Protein AF-A0A536Z154-F1 (afdb_monomer_lite)

Structure (mmCIF, N/CA/C/O backbone):
data_AF-A0A536Z154-F1
#
_entry.id   AF-A0A536Z154-F1
#
loop_
_atom_site.group_PDB
_atom_site.id
_atom_site.type_symbol
_atom_site.label_atom_id
_atom_site.label_alt_id
_atom_site.label_comp_id
_atom_site.label_asym_id
_atom_site.label_entity_id
_atom_site.label_seq_id
_atom_site.pdbx_PDB_ins_code
_atom_site.Cartn_x
_atom_site.Cartn_y
_atom_site.Cartn_z
_atom_site.occupancy
_atom_site.B_iso_or_equiv
_atom_site.auth_seq_id
_atom_site.auth_comp_id
_atom_site.auth_asym_id
_atom_site.auth_atom_id
_atom_site.pdbx_PDB_model_num
ATOM 1 N N . MET A 1 1 ? -24.537 11.402 17.744 1.00 39.47 1 MET A N 1
ATOM 2 C CA . MET A 1 1 ? -23.378 10.841 17.011 1.00 39.47 1 MET A CA 1
ATOM 3 C C . MET A 1 1 ? -22.175 11.732 17.297 1.00 39.47 1 MET A C 1
ATOM 5 O O . MET A 1 1 ? -22.070 12.786 16.693 1.00 39.47 1 MET A O 1
ATOM 9 N N . ASN A 1 2 ? -21.337 11.386 18.281 1.00 38.56 2 ASN A N 1
ATOM 10 C CA . ASN A 1 2 ? -20.130 12.170 18.578 1.00 38.56 2 ASN A CA 1
ATOM 11 C C . ASN A 1 2 ? -19.021 11.774 17.592 1.00 38.56 2 ASN A C 1
ATOM 13 O O . ASN A 1 2 ? -18.764 10.573 17.460 1.00 38.56 2 ASN A O 1
ATOM 17 N N . PRO A 1 3 ? -18.352 12.722 16.912 1.00 48.84 3 PRO A N 1
ATOM 18 C CA . PRO A 1 3 ? -17.165 12.405 16.138 1.00 48.84 3 PRO A CA 1
ATOM 19 C C . PRO A 1 3 ? -16.073 12.014 17.137 1.00 48.84 3 PRO A C 1
ATOM 21 O O . PRO A 1 3 ? -15.564 12.837 17.895 1.00 48.84 3 PRO A O 1
ATOM 24 N N . LEU A 1 4 ? -15.793 10.714 17.209 1.00 55.69 4 LEU A N 1
ATOM 25 C CA . LEU A 1 4 ? -14.744 10.144 18.045 1.00 55.69 4 LEU A CA 1
ATOM 26 C C . LEU A 1 4 ? -13.416 10.807 17.664 1.00 55.69 4 LEU A C 1
ATOM 28 O O . LEU A 1 4 ? -12.897 10.561 16.576 1.00 55.69 4 LEU A O 1
ATOM 32 N N . LYS A 1 5 ? -12.869 11.650 18.546 1.00 56.56 5 LYS A N 1
ATOM 33 C CA . LYS A 1 5 ? -11.480 12.105 18.433 1.00 56.56 5 LYS A CA 1
ATOM 34 C C . LYS A 1 5 ? -10.600 10.849 18.444 1.00 56.56 5 LYS A C 1
ATOM 36 O O . LYS A 1 5 ? -10.677 10.101 19.423 1.00 56.56 5 LYS A O 1
ATOM 41 N N . PRO A 1 6 ? -9.801 10.575 17.398 1.00 59.41 6 PRO A N 1
ATOM 42 C CA . PRO A 1 6 ? -8.875 9.455 17.425 1.00 59.41 6 PRO A CA 1
ATOM 43 C C . PRO A 1 6 ? -7.948 9.644 18.627 1.00 59.41 6 PRO A C 1
ATOM 45 O O . PRO A 1 6 ? -7.285 10.674 18.746 1.00 59.41 6 PRO A O 1
ATOM 48 N N . GLY A 1 7 ? -7.927 8.687 19.556 1.00 73.00 7 GLY A N 1
ATOM 49 C CA . GLY A 1 7 ? -6.914 8.695 20.610 1.00 73.00 7 GLY A CA 1
ATOM 50 C C . GLY A 1 7 ? -5.522 8.606 19.980 1.00 73.00 7 GLY A C 1
ATOM 51 O O . GLY A 1 7 ? -5.374 8.008 18.914 1.00 73.00 7 GLY A O 1
ATOM 52 N N . TYR A 1 8 ? -4.491 9.147 20.634 1.00 78.38 8 TYR A N 1
ATOM 53 C CA . TYR A 1 8 ? -3.117 9.144 20.099 1.00 78.38 8 TYR A CA 1
ATOM 54 C C . TYR A 1 8 ? -2.648 7.744 19.642 1.00 78.38 8 TYR A C 1
ATOM 56 O O . TYR A 1 8 ? -1.930 7.618 18.657 1.00 78.38 8 TYR A O 1
ATOM 64 N N . ARG A 1 9 ? -3.122 6.681 20.310 1.00 78.12 9 ARG A N 1
ATOM 65 C CA . ARG A 1 9 ? -2.856 5.274 19.959 1.00 78.12 9 ARG A CA 1
ATOM 66 C C . ARG A 1 9 ? -3.434 4.872 18.602 1.00 78.12 9 ARG A C 1
ATOM 68 O O . ARG A 1 9 ? -2.776 4.176 17.844 1.00 78.12 9 ARG A O 1
ATOM 75 N N . ALA A 1 10 ? -4.654 5.314 18.302 1.00 78.81 10 ALA A N 1
ATOM 76 C CA . ALA A 1 10 ? -5.325 5.033 17.036 1.00 78.81 10 ALA A CA 1
ATOM 77 C C . ALA A 1 10 ? -4.634 5.757 15.874 1.00 78.81 10 ALA A C 1
ATOM 79 O O . ALA A 1 10 ? -4.449 5.170 14.814 1.00 78.81 10 ALA A O 1
ATOM 80 N N . ALA A 1 11 ? -4.206 7.003 16.096 1.00 81.19 11 ALA A N 1
ATOM 81 C CA . ALA A 1 11 ? -3.425 7.752 15.116 1.00 81.19 11 ALA A CA 1
ATOM 82 C C . ALA A 1 11 ? -2.050 7.109 14.865 1.00 81.19 11 ALA A C 1
ATOM 84 O O . ALA A 1 11 ? -1.636 7.001 13.716 1.00 81.19 11 ALA A O 1
ATOM 85 N N . LEU A 1 12 ? -1.373 6.638 15.921 1.00 85.00 12 LEU A N 1
ATOM 86 C CA . LEU A 1 12 ? -0.086 5.951 15.797 1.00 85.00 12 LEU A CA 1
ATOM 87 C C . LEU A 1 12 ? -0.215 4.628 15.033 1.00 85.00 12 LEU A C 1
ATOM 89 O O . LEU A 1 12 ? 0.588 4.368 14.147 1.00 85.00 12 LEU A O 1
ATOM 93 N N . ALA A 1 13 ? -1.237 3.825 15.339 1.00 84.38 13 ALA A N 1
ATOM 94 C CA . ALA A 1 13 ? -1.518 2.588 14.612 1.00 84.38 13 ALA A CA 1
ATOM 95 C C . ALA A 1 13 ? -1.833 2.860 13.134 1.00 84.38 13 ALA A C 1
ATOM 97 O O . ALA A 1 13 ? -1.285 2.208 12.258 1.00 84.38 13 ALA A O 1
ATOM 98 N N . PHE A 1 14 ? -2.642 3.883 12.845 1.00 85.44 14 PHE A N 1
ATOM 99 C CA . PHE A 1 14 ? -2.923 4.279 11.467 1.00 85.44 14 PHE A CA 1
ATOM 100 C C . PHE A 1 14 ? -1.664 4.715 10.717 1.00 85.44 14 PHE A C 1
ATOM 102 O O . PHE A 1 14 ? -1.430 4.273 9.596 1.00 85.44 14 PHE A O 1
ATOM 109 N N . ALA A 1 15 ? -0.833 5.560 11.331 1.00 87.69 15 ALA A N 1
ATOM 110 C CA . ALA A 1 15 ? 0.427 5.980 10.733 1.00 87.69 15 ALA A CA 1
ATOM 111 C C . ALA A 1 15 ? 1.359 4.784 10.493 1.00 87.69 15 ALA A C 1
ATOM 113 O O . ALA A 1 15 ? 1.963 4.693 9.427 1.00 87.69 15 ALA A O 1
ATOM 114 N N . HIS A 1 16 ? 1.433 3.855 11.450 1.00 88.81 16 HIS A N 1
ATOM 115 C CA . HIS A 1 16 ? 2.182 2.613 11.308 1.00 88.81 16 HIS A CA 1
ATOM 116 C C . HIS A 1 16 ? 1.699 1.798 10.104 1.00 88.81 16 HIS A C 1
ATOM 118 O O . HIS A 1 16 ? 2.520 1.447 9.268 1.00 88.81 16 HIS A O 1
ATOM 124 N N . ASP A 1 17 ? 0.398 1.559 9.955 1.00 88.75 17 ASP A N 1
ATOM 125 C CA . ASP A 1 17 ? -0.135 0.711 8.879 1.00 88.75 17 ASP A CA 1
ATOM 126 C C . ASP A 1 17 ? -0.003 1.375 7.495 1.00 88.75 17 ASP A C 1
ATOM 128 O O . ASP A 1 17 ? 0.258 0.714 6.488 1.00 88.75 17 ASP A O 1
ATOM 132 N N . VAL A 1 18 ? -0.101 2.707 7.429 1.00 89.75 18 VAL A N 1
ATOM 133 C CA . VAL A 1 18 ? 0.178 3.476 6.203 1.00 89.75 18 VAL A CA 1
ATOM 134 C C . VAL A 1 18 ? 1.661 3.392 5.819 1.00 89.75 18 VAL A C 1
ATOM 136 O O . VAL A 1 18 ? 1.982 3.196 4.643 1.00 89.75 18 VAL A O 1
ATOM 139 N N . LEU A 1 19 ? 2.570 3.496 6.792 1.00 92.50 19 LEU A N 1
ATOM 140 C CA . LEU A 1 19 ? 4.004 3.301 6.567 1.00 92.50 19 LEU A CA 1
ATOM 141 C C . LEU A 1 19 ? 4.316 1.850 6.186 1.00 92.50 19 LEU A C 1
ATOM 143 O O . LEU A 1 19 ? 5.082 1.622 5.252 1.00 92.50 19 LEU A O 1
ATOM 147 N N . ALA A 1 20 ? 3.679 0.880 6.843 1.00 91.25 20 ALA A N 1
ATOM 148 C CA . ALA A 1 20 ? 3.801 -0.537 6.533 1.00 91.25 20 ALA A CA 1
ATOM 149 C C . ALA A 1 20 ? 3.388 -0.808 5.084 1.00 91.25 20 ALA A C 1
ATOM 151 O O . ALA A 1 20 ? 4.115 -1.495 4.377 1.00 91.25 20 ALA A O 1
ATOM 152 N N . SER A 1 21 ? 2.318 -0.179 4.585 1.00 91.69 21 SER A N 1
ATOM 153 C CA . SER A 1 21 ? 1.952 -0.224 3.162 1.00 91.69 21 SER A CA 1
ATOM 154 C C . SER A 1 21 ? 3.092 0.215 2.245 1.00 91.69 21 SER A C 1
ATOM 156 O O . SER A 1 21 ? 3.412 -0.496 1.292 1.00 91.69 21 SER A O 1
ATOM 158 N N . ALA A 1 22 ? 3.731 1.355 2.519 1.00 91.75 22 ALA A N 1
ATOM 159 C CA . ALA A 1 22 ? 4.863 1.810 1.711 1.00 91.75 22 ALA A CA 1
ATOM 160 C C . ALA A 1 22 ? 6.024 0.800 1.747 1.00 91.75 22 ALA A C 1
ATOM 162 O O . ALA A 1 22 ? 6.561 0.431 0.701 1.00 91.75 22 ALA A O 1
ATOM 163 N N . VAL A 1 23 ? 6.363 0.308 2.941 1.00 92.94 23 VAL A N 1
ATOM 164 C CA . VAL A 1 23 ? 7.427 -0.683 3.146 1.00 92.94 23 VAL A CA 1
ATOM 165 C C . VAL A 1 23 ? 7.119 -1.986 2.409 1.00 92.94 23 VAL A C 1
ATOM 167 O O . VAL A 1 23 ? 7.991 -2.502 1.720 1.00 92.94 23 VAL A O 1
ATOM 170 N N . CYS A 1 24 ? 5.888 -2.490 2.467 1.00 92.19 24 CYS A N 1
ATOM 171 C CA . CYS A 1 24 ? 5.482 -3.728 1.800 1.00 92.19 24 CYS A CA 1
ATOM 172 C C . CYS A 1 24 ? 5.623 -3.642 0.282 1.00 92.19 24 CYS A C 1
ATOM 174 O O . CYS A 1 24 ? 6.050 -4.606 -0.346 1.00 92.19 24 CYS A O 1
ATOM 176 N N . TRP A 1 25 ? 5.327 -2.487 -0.317 1.00 90.25 25 TRP A N 1
ATOM 177 C CA . TRP A 1 25 ? 5.541 -2.272 -1.748 1.00 90.25 25 TRP A CA 1
ATOM 178 C C . TRP A 1 25 ? 7.020 -2.262 -2.130 1.00 90.25 25 TRP A C 1
ATOM 180 O O . TRP A 1 25 ? 7.397 -2.889 -3.121 1.00 90.25 25 TRP A O 1
ATOM 190 N N . VAL A 1 26 ? 7.867 -1.621 -1.323 1.00 90.62 26 VAL A N 1
ATOM 191 C CA . VAL A 1 26 ? 9.324 -1.649 -1.516 1.00 90.62 26 VAL A CA 1
ATOM 192 C C . VAL A 1 26 ? 9.864 -3.072 -1.355 1.00 90.62 26 VAL A C 1
ATOM 194 O O . VAL A 1 26 ? 10.593 -3.548 -2.221 1.00 90.62 26 VAL A O 1
ATOM 197 N N . LEU A 1 27 ? 9.462 -3.784 -0.299 1.00 91.19 27 LEU A N 1
ATOM 198 C CA . LEU A 1 27 ? 9.854 -5.172 -0.052 1.00 91.19 27 LEU A CA 1
ATOM 199 C C . LEU A 1 27 ? 9.353 -6.117 -1.149 1.00 91.19 27 LEU A C 1
ATOM 201 O O . LEU A 1 27 ? 10.078 -7.024 -1.543 1.00 91.19 27 LEU A O 1
ATOM 205 N N . ALA A 1 28 ? 8.152 -5.899 -1.686 1.00 90.56 28 ALA A N 1
ATOM 206 C CA . ALA A 1 28 ? 7.619 -6.683 -2.795 1.00 90.56 28 ALA A CA 1
ATOM 207 C C . ALA A 1 28 ? 8.462 -6.513 -4.066 1.00 90.56 28 ALA A C 1
ATOM 209 O O . ALA A 1 28 ? 8.729 -7.498 -4.752 1.00 90.56 28 ALA A O 1
ATOM 210 N N . PHE A 1 29 ? 8.918 -5.290 -4.364 1.00 89.62 29 PHE A N 1
ATOM 211 C CA . PHE A 1 29 ? 9.886 -5.044 -5.437 1.00 89.62 29 PHE A CA 1
ATOM 212 C C . PHE A 1 29 ? 11.230 -5.706 -5.130 1.00 89.62 29 PHE A C 1
ATOM 214 O O . PHE A 1 29 ? 11.776 -6.396 -5.983 1.00 89.62 29 PHE A O 1
ATOM 221 N N . TRP A 1 30 ? 11.735 -5.566 -3.908 1.00 90.50 30 TRP A N 1
ATOM 222 C CA . TRP A 1 30 ? 13.013 -6.152 -3.521 1.00 90.50 30 TRP A CA 1
ATOM 223 C C . TRP A 1 30 ? 13.003 -7.681 -3.658 1.00 90.50 30 TRP A C 1
ATOM 225 O O . TRP A 1 30 ? 13.875 -8.260 -4.299 1.00 90.50 30 TRP A O 1
ATOM 235 N N . LEU A 1 31 ? 11.951 -8.341 -3.169 1.00 89.50 31 LEU A N 1
ATOM 236 C CA . LEU A 1 31 ? 11.752 -9.783 -3.310 1.00 89.50 31 LEU A CA 1
ATOM 237 C C . LEU A 1 31 ? 11.553 -10.193 -4.776 1.00 89.50 31 LEU A C 1
ATOM 239 O O . LEU A 1 31 ? 12.042 -11.237 -5.205 1.00 89.50 31 LEU A O 1
ATOM 243 N N . ARG A 1 32 ? 10.878 -9.357 -5.574 1.00 88.19 32 ARG A N 1
ATOM 244 C CA . ARG A 1 32 ? 10.690 -9.585 -7.012 1.00 88.19 32 ARG A CA 1
ATOM 245 C C . ARG A 1 32 ? 12.009 -9.610 -7.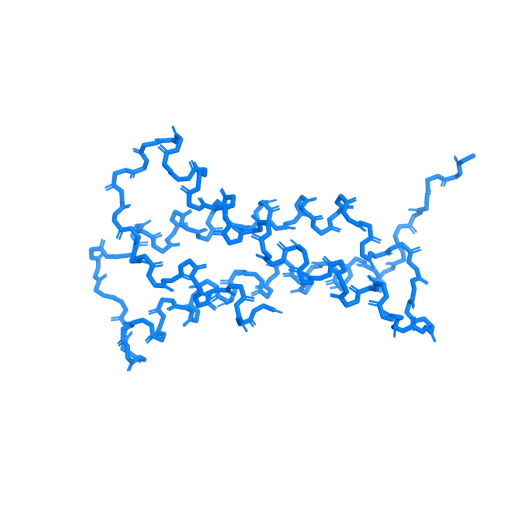791 1.00 88.19 32 ARG A C 1
ATOM 247 O O . ARG A 1 32 ? 12.099 -10.328 -8.792 1.00 88.19 32 ARG A O 1
ATOM 254 N N . PHE A 1 33 ? 13.000 -8.849 -7.342 1.00 88.88 33 PHE A N 1
ATOM 255 C CA . PHE A 1 33 ? 14.349 -8.820 -7.902 1.00 88.88 33 PHE A CA 1
ATOM 256 C C . PHE A 1 33 ? 15.326 -9.703 -7.112 1.00 88.88 33 PHE A C 1
ATOM 258 O O . PHE A 1 33 ? 16.517 -9.443 -7.109 1.00 88.88 33 PHE A O 1
ATOM 265 N N . ASN A 1 34 ? 14.846 -10.764 -6.447 1.00 88.50 34 ASN A N 1
ATOM 266 C CA . ASN A 1 34 ? 15.687 -11.712 -5.697 1.00 88.50 34 ASN A CA 1
ATOM 267 C C . ASN A 1 34 ? 16.565 -11.055 -4.616 1.00 88.50 34 ASN A C 1
ATOM 269 O O . ASN A 1 34 ? 17.675 -11.509 -4.356 1.00 88.50 34 ASN A O 1
ATOM 273 N N . LEU A 1 35 ? 16.056 -10.005 -3.966 1.00 88.75 35 LEU A N 1
ATOM 274 C CA . LEU A 1 35 ? 16.775 -9.190 -2.981 1.00 88.75 35 LEU A CA 1
ATOM 275 C C . LEU A 1 35 ? 17.947 -8.382 -3.567 1.00 88.75 35 LEU A C 1
ATOM 277 O O . LEU A 1 35 ? 18.790 -7.869 -2.829 1.00 88.75 35 LEU A O 1
ATOM 281 N N . GLU A 1 36 ? 17.962 -8.185 -4.880 1.00 88.50 36 GLU A N 1
ATOM 282 C CA . GLU A 1 36 ? 18.844 -7.237 -5.552 1.00 88.50 36 GLU A CA 1
ATOM 283 C C . GLU A 1 36 ? 18.160 -5.872 -5.681 1.00 88.50 36 GLU A C 1
ATOM 285 O O . GLU A 1 36 ? 16.929 -5.756 -5.639 1.00 88.50 36 GLU A O 1
ATOM 290 N N . LEU A 1 37 ? 18.958 -4.809 -5.818 1.00 84.81 37 LEU A N 1
ATOM 291 C CA . LEU A 1 37 ? 18.395 -3.488 -6.075 1.00 84.81 37 LEU A CA 1
ATOM 292 C C . LEU A 1 37 ? 17.644 -3.499 -7.419 1.00 84.81 37 LEU A C 1
ATOM 294 O O . LEU A 1 37 ? 18.194 -3.989 -8.408 1.00 84.81 37 LEU A O 1
ATOM 298 N N . PRO A 1 38 ? 16.411 -2.954 -7.476 1.00 84.06 38 PRO A N 1
ATOM 299 C CA . PRO A 1 38 ? 15.678 -2.836 -8.727 1.00 84.06 38 PRO A CA 1
ATOM 300 C C . PRO A 1 38 ? 16.509 -2.066 -9.763 1.00 84.06 38 PRO A C 1
ATOM 302 O O . PRO A 1 38 ? 17.045 -1.010 -9.421 1.00 84.06 38 PRO A O 1
ATOM 305 N N . PRO A 1 39 ? 16.586 -2.541 -11.017 1.00 86.94 39 PRO A N 1
ATOM 306 C CA . PRO A 1 39 ? 17.197 -1.778 -12.099 1.00 86.94 39 PRO A CA 1
ATOM 307 C C . PRO A 1 39 ? 16.538 -0.398 -12.264 1.00 86.94 39 PRO A C 1
ATOM 309 O O . PRO A 1 39 ? 15.340 -0.250 -12.007 1.00 86.94 39 PRO A O 1
ATOM 312 N N . ASP A 1 40 ? 17.293 0.594 -12.748 1.00 87.25 40 ASP A N 1
ATOM 313 C CA . ASP A 1 40 ? 16.836 1.993 -12.853 1.00 87.25 40 ASP A CA 1
ATOM 314 C C . ASP A 1 40 ? 15.539 2.156 -13.667 1.00 87.25 40 ASP A C 1
ATOM 316 O O . ASP A 1 40 ? 14.710 3.016 -13.365 1.00 87.25 40 ASP A O 1
ATOM 320 N N . GLU A 1 41 ? 15.307 1.279 -14.648 1.00 85.94 41 GLU A N 1
ATOM 321 C CA . GLU A 1 41 ? 14.076 1.233 -15.453 1.00 85.94 41 GLU A CA 1
ATOM 322 C C . GLU A 1 41 ? 12.806 0.937 -14.627 1.00 85.94 41 GLU A C 1
ATOM 324 O O . GLU A 1 41 ? 11.703 1.3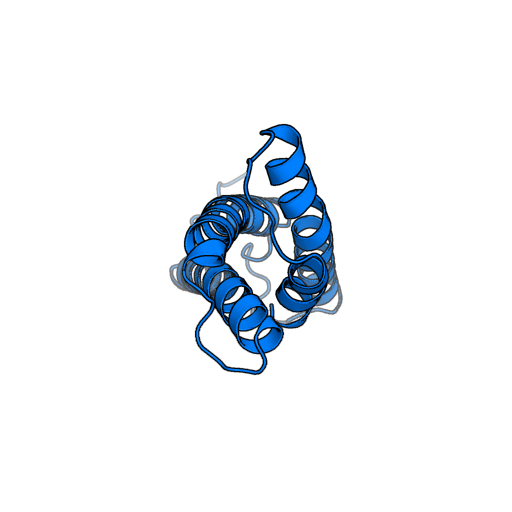24 -15.016 1.00 85.94 41 GLU A O 1
ATOM 329 N N . PHE A 1 42 ? 12.945 0.295 -13.461 1.00 86.38 42 PHE A N 1
ATOM 330 C CA . PHE A 1 42 ? 11.841 -0.051 -12.564 1.00 86.38 42 PHE A CA 1
ATOM 331 C C . PHE A 1 42 ? 11.655 0.938 -11.408 1.00 86.38 42 PHE A C 1
ATOM 333 O O . PHE A 1 42 ? 10.646 0.850 -10.704 1.00 86.38 42 PHE A O 1
ATOM 340 N N . LEU A 1 43 ? 12.557 1.907 -11.215 1.00 88.19 43 LEU A N 1
ATOM 341 C CA . LEU A 1 43 ? 12.403 2.940 -10.182 1.00 88.19 43 LEU A CA 1
ATOM 342 C C . LEU A 1 43 ? 11.151 3.812 -10.390 1.00 88.19 43 LEU A C 1
ATOM 344 O O . LEU A 1 43 ? 10.422 4.020 -9.414 1.00 88.19 43 LEU A O 1
ATOM 348 N N . PRO A 1 44 ? 10.808 4.261 -11.618 1.00 90.06 44 PRO A N 1
ATOM 349 C CA . PRO A 1 44 ? 9.552 4.972 -11.856 1.00 90.06 44 PRO A CA 1
ATOM 350 C C . PRO A 1 44 ? 8.324 4.106 -11.554 1.00 90.06 44 PRO A C 1
ATOM 352 O O . PRO A 1 44 ? 7.325 4.602 -11.036 1.00 90.06 44 PRO A O 1
ATOM 355 N N . ALA A 1 45 ? 8.407 2.800 -11.832 1.00 88.62 45 ALA A N 1
ATOM 356 C CA . ALA A 1 45 ? 7.339 1.845 -11.555 1.00 88.62 45 ALA A CA 1
ATOM 357 C C . ALA A 1 45 ? 7.137 1.636 -10.045 1.00 88.62 45 ALA A C 1
ATOM 359 O O . ALA A 1 45 ? 5.998 1.624 -9.576 1.00 88.62 45 ALA A O 1
ATOM 360 N N . LEU A 1 46 ? 8.225 1.533 -9.274 1.00 89.94 46 LEU A N 1
ATOM 361 C CA . LEU A 1 46 ? 8.182 1.482 -7.812 1.00 89.94 46 LEU A CA 1
ATOM 362 C C . LEU A 1 46 ? 7.585 2.768 -7.231 1.00 89.94 46 LEU A C 1
ATOM 364 O O . LEU A 1 46 ? 6.676 2.699 -6.404 1.00 89.94 46 LEU A O 1
ATOM 368 N N . ALA A 1 47 ? 8.060 3.930 -7.686 1.00 90.88 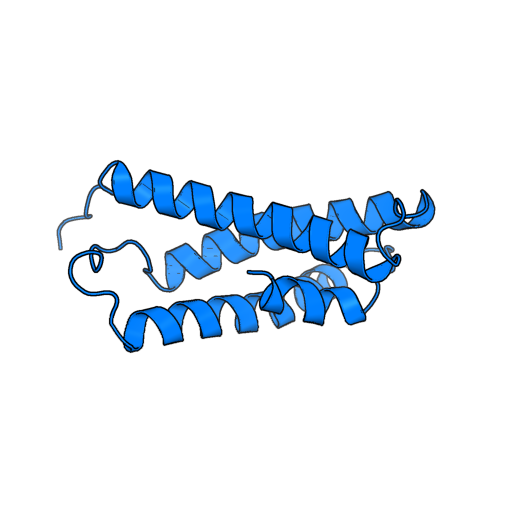47 ALA A N 1
ATOM 369 C CA . ALA A 1 47 ? 7.552 5.222 -7.239 1.00 90.88 47 ALA A CA 1
ATOM 370 C C . ALA A 1 47 ? 6.049 5.350 -7.518 1.00 90.88 47 ALA A C 1
ATOM 372 O O . ALA A 1 47 ? 5.282 5.621 -6.599 1.00 90.88 47 ALA A O 1
ATOM 373 N N . ALA A 1 48 ? 5.607 5.056 -8.744 1.00 89.81 48 ALA A N 1
ATOM 374 C CA . ALA A 1 48 ? 4.194 5.083 -9.110 1.00 89.81 48 ALA A CA 1
ATOM 375 C C . ALA A 1 48 ? 3.354 4.121 -8.256 1.00 89.81 48 ALA A C 1
ATOM 377 O O . ALA A 1 48 ? 2.283 4.499 -7.780 1.00 89.81 48 ALA A O 1
ATOM 378 N N . ALA A 1 49 ? 3.845 2.901 -8.018 1.00 88.81 49 ALA A N 1
ATOM 379 C CA . ALA A 1 49 ? 3.154 1.916 -7.197 1.00 88.81 49 ALA A CA 1
ATOM 380 C C . ALA A 1 49 ? 3.001 2.379 -5.741 1.00 88.81 49 ALA A C 1
ATOM 382 O O . ALA A 1 49 ? 1.899 2.321 -5.202 1.00 88.81 49 ALA A O 1
ATOM 383 N N . VAL A 1 50 ? 4.062 2.904 -5.119 1.00 91.00 50 VAL A N 1
ATOM 384 C CA . VAL A 1 50 ? 4.017 3.438 -3.747 1.00 91.00 50 VAL A CA 1
ATOM 385 C C . VAL A 1 50 ? 3.111 4.671 -3.671 1.00 91.00 50 VAL A C 1
ATOM 387 O O . VAL A 1 50 ? 2.249 4.742 -2.795 1.00 91.00 50 VAL A O 1
ATOM 390 N N . THR A 1 51 ? 3.248 5.618 -4.604 1.00 92.12 51 THR A N 1
ATOM 391 C CA . THR A 1 51 ? 2.430 6.840 -4.650 1.00 92.12 51 THR A CA 1
ATOM 392 C C . THR A 1 51 ? 0.948 6.535 -4.855 1.00 92.12 51 THR A C 1
ATOM 394 O O . THR A 1 51 ? 0.110 7.234 -4.294 1.00 92.12 51 THR A O 1
ATOM 397 N N . ALA A 1 52 ? 0.606 5.485 -5.605 1.00 89.62 52 ALA A N 1
ATOM 398 C CA . ALA A 1 52 ? -0.768 5.016 -5.755 1.00 89.62 52 ALA A CA 1
ATOM 399 C C . ALA A 1 52 ? -1.263 4.258 -4.511 1.00 89.62 52 ALA A C 1
ATOM 401 O O . ALA A 1 52 ? -2.374 4.490 -4.033 1.00 89.62 52 ALA A O 1
ATOM 402 N N . ALA A 1 53 ? -0.446 3.353 -3.973 1.00 89.00 53 ALA A N 1
ATOM 403 C CA . ALA A 1 53 ? -0.850 2.437 -2.917 1.00 89.00 53 ALA A CA 1
ATOM 404 C C . ALA A 1 53 ? -1.028 3.098 -1.557 1.00 89.00 53 ALA A C 1
ATOM 406 O O . ALA A 1 53 ? -1.996 2.803 -0.865 1.00 89.00 53 ALA A O 1
ATOM 407 N N . VAL A 1 54 ? -0.121 3.993 -1.165 1.00 92.25 54 VAL A N 1
ATOM 408 C CA . VAL A 1 54 ? -0.152 4.646 0.150 1.00 92.25 54 VAL A CA 1
ATOM 409 C C . VAL A 1 54 ? -1.465 5.402 0.403 1.00 92.25 54 VAL A C 1
ATOM 411 O O . VAL A 1 54 ? -2.122 5.100 1.404 1.00 92.25 54 VAL A O 1
ATOM 414 N N . PRO A 1 55 ? -1.916 6.336 -0.462 1.00 92.44 55 PRO A N 1
ATOM 415 C CA . PRO A 1 55 ? -3.183 7.030 -0.241 1.00 92.44 55 PRO A CA 1
ATOM 416 C C . PRO A 1 55 ? -4.382 6.084 -0.356 1.00 92.44 55 PRO A C 1
ATOM 418 O O . PRO A 1 55 ? -5.350 6.230 0.388 1.00 92.44 55 PRO A O 1
ATOM 421 N N . LEU A 1 56 ? -4.320 5.088 -1.241 1.00 91.12 56 LEU A N 1
ATOM 422 C CA . LEU A 1 56 ? -5.400 4.126 -1.423 1.00 91.12 56 LEU A CA 1
ATOM 423 C C . LEU A 1 56 ? -5.585 3.239 -0.184 1.00 91.12 56 LEU A C 1
ATOM 425 O O . LEU A 1 56 ? -6.699 3.130 0.322 1.00 91.12 56 LEU A O 1
ATOM 429 N N . HIS A 1 57 ? -4.509 2.669 0.361 1.00 88.88 57 HIS A N 1
ATOM 430 C CA . HIS A 1 57 ? -4.549 1.905 1.607 1.00 88.88 57 HIS A CA 1
ATOM 431 C C . HIS A 1 57 ? -4.964 2.776 2.791 1.00 88.88 57 HIS A C 1
ATOM 433 O O . HIS A 1 57 ? -5.801 2.348 3.583 1.00 88.88 57 HIS A O 1
ATOM 439 N N . ALA A 1 58 ? -4.478 4.018 2.880 1.00 89.38 58 ALA A N 1
ATOM 440 C CA . ALA A 1 58 ? -4.921 4.962 3.903 1.00 89.38 58 ALA A CA 1
ATOM 441 C C . ALA A 1 58 ? -6.449 5.168 3.866 1.00 89.38 58 ALA A C 1
ATOM 443 O O . ALA A 1 58 ? -7.114 5.076 4.901 1.00 89.38 58 ALA A O 1
ATOM 444 N N . LEU A 1 59 ? -7.022 5.375 2.674 1.00 90.12 59 LEU A N 1
ATOM 445 C CA . LEU A 1 59 ? -8.469 5.495 2.477 1.00 90.12 59 LEU A CA 1
ATOM 446 C C . LEU A 1 59 ? -9.207 4.199 2.832 1.00 90.12 59 LEU A C 1
ATOM 448 O O . LEU A 1 59 ? -10.227 4.246 3.523 1.00 90.12 59 LEU A O 1
ATOM 452 N N . ILE A 1 60 ? -8.691 3.044 2.409 1.00 87.69 60 ILE A N 1
ATOM 453 C CA . ILE A 1 60 ? -9.288 1.735 2.692 1.00 87.69 60 ILE A CA 1
ATOM 454 C C . ILE A 1 60 ? -9.304 1.471 4.203 1.00 87.69 60 ILE A C 1
ATOM 456 O O . ILE A 1 60 ? -10.374 1.202 4.754 1.00 87.69 60 ILE A O 1
ATOM 460 N N . PHE A 1 61 ? -8.175 1.620 4.902 1.00 86.25 61 PHE A N 1
ATOM 461 C CA . PHE A 1 61 ? -8.101 1.396 6.349 1.00 86.25 61 PHE A CA 1
ATOM 462 C C . PHE A 1 61 ? -9.017 2.345 7.125 1.00 86.25 61 PHE A C 1
ATOM 464 O O . PHE A 1 61 ? -9.661 1.941 8.099 1.00 86.25 61 PHE A O 1
ATOM 471 N N . TRP A 1 62 ? -9.114 3.599 6.676 1.00 84.19 62 TRP A N 1
ATOM 472 C CA . TRP A 1 62 ? -10.035 4.572 7.250 1.00 84.19 62 TRP A CA 1
ATOM 473 C C . TRP A 1 62 ? -11.501 4.170 7.031 1.00 84.19 62 TRP A C 1
ATOM 475 O O . TRP A 1 62 ? -12.296 4.190 7.974 1.00 84.19 62 TRP A O 1
ATOM 485 N N . SER A 1 63 ? -11.857 3.760 5.809 1.00 82.81 63 SER A N 1
ATOM 486 C CA . SER A 1 63 ? -13.223 3.372 5.428 1.00 82.81 63 SER A CA 1
ATOM 487 C C . SER A 1 63 ? -13.715 2.119 6.158 1.00 82.81 63 SER A C 1
ATOM 489 O O . SER A 1 63 ? -14.860 2.072 6.606 1.00 82.81 63 SER A O 1
ATOM 491 N N . LEU A 1 64 ? -12.830 1.141 6.369 1.00 81.69 64 LEU A N 1
ATOM 492 C CA . LEU A 1 64 ? -13.120 -0.092 7.102 1.00 81.69 64 LEU A CA 1
ATOM 493 C C . LEU A 1 64 ? -13.137 0.113 8.624 1.00 81.69 64 LEU A C 1
ATOM 495 O O . LEU A 1 64 ? -13.514 -0.792 9.370 1.00 81.69 64 LEU A O 1
ATOM 499 N N . GLY A 1 65 ? -12.767 1.309 9.095 1.00 77.75 65 GLY A N 1
ATOM 500 C CA . GLY A 1 65 ? -12.896 1.706 10.491 1.00 77.75 65 GLY A CA 1
ATOM 501 C C . GLY A 1 65 ? -12.010 0.913 11.450 1.00 77.75 65 GLY A C 1
ATOM 502 O O . GLY A 1 65 ? -12.392 0.777 12.615 1.00 77.75 65 GLY A O 1
ATOM 503 N N . LEU A 1 66 ? -10.844 0.427 10.993 1.00 74.50 66 LEU A N 1
ATOM 504 C CA . LEU A 1 66 ? -9.922 -0.413 11.782 1.00 74.50 66 LEU A CA 1
ATOM 505 C C . LEU A 1 66 ? -9.551 0.219 13.137 1.00 74.50 66 LEU A C 1
ATOM 507 O O . LEU A 1 66 ? -9.335 -0.480 14.123 1.00 74.50 66 LEU A O 1
ATOM 511 N N . TYR A 1 67 ? -9.548 1.550 13.222 1.00 74.69 67 TYR A N 1
ATOM 512 C CA . TYR A 1 67 ? -9.039 2.285 14.383 1.00 74.69 67 TYR A CA 1
ATOM 513 C C . TYR A 1 67 ? -10.123 2.800 15.342 1.00 74.69 67 TYR A C 1
ATOM 515 O O . TYR A 1 67 ? -9.824 3.572 16.253 1.00 74.69 67 TYR A O 1
ATOM 523 N N . ARG A 1 68 ? -11.390 2.381 15.187 1.00 69.62 68 ARG A N 1
ATOM 524 C CA . ARG A 1 68 ? -12.531 2.884 15.986 1.00 69.62 68 ARG A CA 1
ATOM 525 C C . ARG A 1 68 ? -12.636 2.339 17.427 1.00 69.62 68 ARG A C 1
ATOM 527 O O . ARG A 1 68 ? -13.649 2.581 18.074 1.00 69.62 68 ARG A O 1
ATOM 534 N N . GLY A 1 69 ? -11.599 1.685 17.965 1.00 61.44 69 GLY A N 1
ATOM 535 C CA . GLY A 1 69 ? -11.495 1.399 19.409 1.00 61.44 69 GLY A CA 1
ATOM 536 C C . GLY A 1 69 ? -11.515 -0.072 19.853 1.00 61.44 69 GLY A C 1
ATOM 537 O O . GLY A 1 69 ? -11.708 -0.322 21.039 1.00 61.44 69 GLY A O 1
ATOM 538 N N . SER A 1 70 ? -11.271 -1.044 18.966 1.00 56.34 70 SER A N 1
ATOM 539 C CA . SER A 1 70 ? -11.347 -2.485 19.299 1.00 56.34 70 SER A CA 1
ATOM 540 C C . SER A 1 70 ? -10.112 -3.088 19.996 1.00 56.34 70 SER A C 1
ATOM 542 O O . SER A 1 70 ? -10.089 -4.284 20.262 1.00 56.34 70 SER A O 1
ATOM 544 N N . TRP A 1 71 ? -9.098 -2.299 20.374 1.00 58.72 71 TRP A N 1
ATOM 545 C CA . TRP A 1 71 ? -7.815 -2.805 20.915 1.00 58.72 71 TRP A CA 1
ATOM 546 C C . TRP A 1 71 ? -7.907 -3.616 22.222 1.00 58.72 71 TRP A C 1
ATOM 548 O O . TRP A 1 71 ? -6.901 -4.158 22.671 1.00 58.72 71 TRP A O 1
ATOM 558 N N . ARG A 1 72 ? -9.084 -3.715 22.855 1.00 54.72 72 ARG A N 1
ATOM 559 C CA . ARG A 1 72 ? -9.263 -4.544 24.056 1.00 54.72 72 ARG A CA 1
ATOM 560 C C . ARG A 1 72 ? -9.501 -6.026 23.735 1.00 54.72 72 ARG A C 1
ATOM 562 O O . ARG A 1 72 ? -9.220 -6.848 24.596 1.00 54.72 72 ARG A O 1
ATOM 569 N N . TYR A 1 73 ? -9.936 -6.352 22.512 1.00 53.84 73 TYR A N 1
ATOM 570 C CA . TYR A 1 73 ? -10.026 -7.712 21.974 1.00 53.84 73 TYR A CA 1
ATOM 571 C C . TYR A 1 73 ? -9.885 -7.641 20.449 1.00 53.84 73 TYR A C 1
ATOM 573 O O . TYR A 1 73 ? -10.851 -7.298 19.771 1.00 53.84 73 TYR A O 1
ATOM 581 N N . ALA A 1 74 ? -8.698 -7.949 19.911 1.00 55.03 74 ALA A N 1
ATOM 582 C CA . ALA A 1 74 ? -8.521 -8.154 18.473 1.00 55.03 74 ALA A CA 1
ATOM 583 C C . ALA A 1 74 ? -9.424 -9.320 18.053 1.00 55.03 74 ALA A C 1
ATOM 585 O O . ALA A 1 74 ? -9.135 -10.490 18.302 1.00 55.03 74 ALA A O 1
ATOM 586 N N . SER A 1 75 ? -10.598 -8.984 17.542 1.00 63.59 75 SER A N 1
ATOM 587 C CA . SER A 1 75 ? -11.664 -9.942 17.306 1.00 63.59 75 SER A CA 1
ATOM 588 C C . SER A 1 75 ? -11.501 -10.540 15.902 1.00 63.59 75 SER A C 1
ATOM 590 O O . SER A 1 75 ? -10.961 -9.890 15.009 1.00 63.59 75 SER A O 1
ATOM 592 N N . LEU A 1 76 ? -11.979 -11.769 15.660 1.00 66.62 76 LEU A N 1
ATOM 593 C CA . LEU A 1 76 ? -12.024 -12.366 14.307 1.00 66.62 76 LEU A CA 1
ATOM 594 C C . LEU A 1 76 ? -12.576 -11.406 13.215 1.00 66.62 76 LEU A C 1
ATOM 596 O O . LEU A 1 76 ? -12.081 -11.443 12.086 1.00 66.62 76 LEU A O 1
ATOM 600 N N . PRO A 1 77 ? -13.565 -10.531 13.502 1.00 69.44 77 PRO A N 1
ATOM 601 C CA . PRO A 1 77 ? -13.991 -9.467 12.591 1.00 69.44 77 PRO A CA 1
ATOM 602 C C . PRO A 1 77 ? -12.902 -8.469 12.172 1.00 69.44 77 PRO A C 1
ATOM 604 O O . PRO A 1 77 ? -12.925 -8.016 11.030 1.00 69.44 77 PRO A O 1
ATOM 607 N N . ASP A 1 78 ? -11.960 -8.124 13.048 1.00 72.75 78 ASP A N 1
ATOM 608 C CA . ASP A 1 78 ? -10.900 -7.157 12.740 1.00 72.75 78 ASP A CA 1
ATOM 609 C C . ASP A 1 78 ? -9.860 -7.766 11.790 1.00 72.75 78 ASP A C 1
ATOM 611 O O . ASP A 1 78 ? -9.474 -7.125 10.814 1.00 72.75 78 ASP A O 1
ATOM 615 N N . LEU A 1 79 ? -9.518 -9.048 11.977 1.00 73.50 79 LEU A N 1
ATOM 616 C CA . LEU A 1 79 ? -8.663 -9.785 11.039 1.00 73.50 79 LEU A CA 1
ATOM 617 C C . LEU A 1 79 ? -9.302 -9.876 9.645 1.00 73.50 79 LEU A C 1
ATOM 619 O O . LEU A 1 79 ? -8.628 -9.685 8.636 1.00 73.50 79 LEU A O 1
ATOM 623 N N . LYS A 1 80 ? -10.623 -10.099 9.577 1.00 79.75 80 LYS A N 1
ATOM 624 C CA . LYS A 1 80 ? -11.364 -10.064 8.306 1.00 79.75 80 LYS A CA 1
ATOM 625 C C . LYS A 1 80 ? -11.281 -8.692 7.638 1.00 79.75 80 LYS A C 1
ATOM 627 O O . LYS A 1 80 ? -11.113 -8.632 6.427 1.00 79.75 80 LYS A O 1
ATOM 632 N N . ARG A 1 81 ? -11.392 -7.597 8.399 1.00 81.56 81 ARG A N 1
ATOM 633 C CA . ARG A 1 81 ? -11.276 -6.232 7.856 1.00 81.56 81 ARG A CA 1
ATOM 634 C C . ARG A 1 81 ? -9.888 -5.969 7.285 1.00 81.56 81 ARG A C 1
ATOM 636 O O . ARG A 1 81 ? -9.814 -5.423 6.193 1.00 81.56 81 ARG A O 1
ATOM 643 N N . ILE A 1 82 ? -8.825 -6.391 7.970 1.00 80.75 82 ILE A N 1
ATOM 644 C CA . ILE A 1 82 ? -7.452 -6.289 7.451 1.00 80.75 82 ILE A CA 1
ATOM 645 C C . ILE A 1 82 ? -7.319 -7.108 6.165 1.00 80.75 82 ILE A C 1
ATOM 647 O O . ILE A 1 82 ? -6.941 -6.555 5.141 1.00 80.75 82 ILE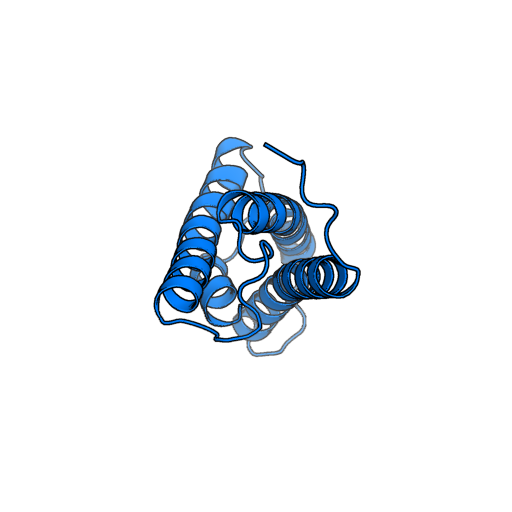 A O 1
ATOM 651 N N . ALA A 1 83 ? -7.746 -8.375 6.162 1.00 83.69 83 ALA A N 1
ATOM 652 C CA . ALA A 1 83 ? -7.681 -9.221 4.969 1.00 83.69 83 ALA A CA 1
ATOM 653 C C . ALA A 1 83 ? -8.436 -8.615 3.770 1.00 83.69 83 ALA A C 1
ATOM 655 O O . ALA A 1 83 ? -7.925 -8.602 2.650 1.00 83.69 83 ALA A O 1
ATOM 656 N N . PHE A 1 84 ? -9.632 -8.058 3.994 1.00 85.94 84 PHE A N 1
ATOM 657 C CA . PHE A 1 84 ? -10.354 -7.322 2.956 1.00 85.94 84 PHE A CA 1
ATOM 658 C C . PHE A 1 84 ? -9.619 -6.053 2.526 1.00 85.94 84 PHE A C 1
ATOM 660 O O . PHE A 1 84 ? -9.609 -5.753 1.337 1.00 85.94 84 PHE A O 1
ATOM 667 N N . ALA A 1 85 ? -8.983 -5.328 3.448 1.00 85.12 85 ALA A N 1
ATOM 668 C CA . ALA A 1 85 ? -8.183 -4.160 3.109 1.00 85.12 85 ALA A CA 1
ATOM 669 C C . ALA A 1 85 ? -7.025 -4.523 2.168 1.00 85.12 85 ALA A C 1
ATOM 671 O O . ALA A 1 85 ? -6.868 -3.874 1.132 1.00 85.12 85 ALA A O 1
ATOM 672 N N . CYS A 1 86 ? -6.281 -5.591 2.484 1.00 86.38 86 CYS A N 1
ATOM 673 C CA . CYS A 1 86 ? -5.190 -6.105 1.655 1.00 86.38 86 CYS A CA 1
ATOM 674 C C . CYS A 1 86 ? -5.701 -6.518 0.270 1.00 86.38 86 CYS A C 1
ATOM 676 O O . CYS A 1 86 ? -5.131 -6.122 -0.742 1.00 86.38 86 CYS A O 1
ATOM 678 N N . LEU A 1 87 ? -6.804 -7.275 0.209 1.00 88.00 87 LEU A N 1
ATOM 679 C CA . LEU A 1 87 ? -7.399 -7.740 -1.051 1.00 88.00 87 LEU A CA 1
ATOM 680 C C . LEU A 1 87 ? -7.902 -6.585 -1.923 1.00 88.00 87 LEU A C 1
ATOM 682 O O . LEU A 1 87 ? -7.666 -6.576 -3.131 1.00 88.00 87 LEU A O 1
ATOM 686 N N . ILE A 1 88 ? -8.578 -5.599 -1.327 1.00 89.75 88 ILE A N 1
ATOM 687 C CA . ILE A 1 88 ? -9.041 -4.413 -2.054 1.00 89.75 88 ILE A CA 1
ATOM 688 C C . ILE A 1 88 ? -7.831 -3.634 -2.566 1.00 89.75 88 ILE A C 1
ATOM 690 O O . ILE A 1 88 ? -7.818 -3.264 -3.734 1.00 89.75 88 ILE A O 1
ATOM 694 N N . GLY A 1 89 ? -6.797 -3.436 -1.745 1.00 85.88 89 GLY A N 1
ATOM 695 C CA . GLY A 1 89 ? -5.556 -2.784 -2.160 1.00 85.88 89 GLY A CA 1
ATOM 696 C C . GLY A 1 89 ? -4.861 -3.500 -3.321 1.00 85.88 89 GLY A C 1
ATOM 697 O O . GLY A 1 89 ? -4.507 -2.864 -4.314 1.00 85.88 89 GLY A O 1
ATOM 698 N N . ALA A 1 90 ? -4.757 -4.828 -3.251 1.00 85.88 90 ALA A N 1
ATOM 699 C CA . ALA A 1 90 ? -4.151 -5.674 -4.280 1.00 85.88 90 ALA A CA 1
ATOM 700 C C . ALA A 1 90 ? -4.794 -5.506 -5.663 1.00 85.88 90 ALA A C 1
ATOM 702 O O . ALA A 1 90 ? -4.107 -5.583 -6.677 1.00 85.88 90 ALA A O 1
ATOM 703 N N . LEU A 1 91 ? -6.109 -5.277 -5.704 1.00 89.31 91 LEU A N 1
ATOM 704 C CA . LEU A 1 91 ? -6.866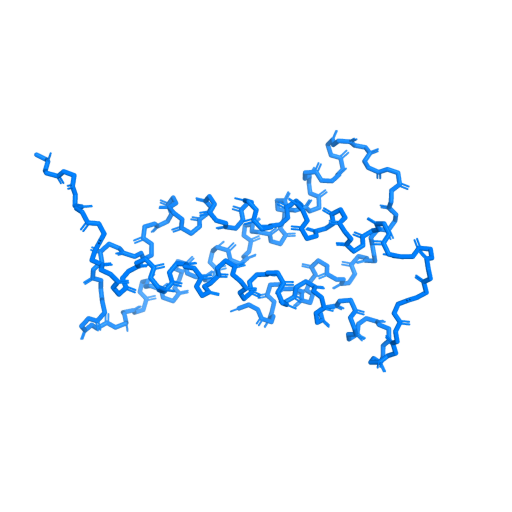 -5.082 -6.941 1.00 89.31 91 LEU A CA 1
ATOM 705 C C . LEU A 1 91 ? -6.949 -3.606 -7.344 1.00 89.31 91 LEU A C 1
ATOM 707 O O . LEU A 1 91 ? -6.866 -3.273 -8.525 1.00 89.31 91 LEU A O 1
ATOM 711 N N . ALA A 1 92 ? -7.104 -2.712 -6.372 1.00 88.62 92 ALA A N 1
ATOM 712 C CA . ALA A 1 92 ? -7.334 -1.300 -6.621 1.00 88.62 92 ALA A CA 1
ATOM 713 C C . ALA A 1 92 ? -6.058 -0.572 -7.065 1.00 88.62 92 ALA A C 1
ATOM 715 O O . ALA A 1 92 ? -6.149 0.298 -7.925 1.00 88.62 92 ALA A O 1
ATOM 716 N N . VAL A 1 93 ? -4.871 -0.944 -6.567 1.00 87.81 93 VAL A N 1
ATOM 717 C CA . VAL A 1 93 ? -3.601 -0.349 -7.023 1.00 87.81 93 VAL A CA 1
ATOM 718 C C . VAL A 1 93 ? -3.335 -0.601 -8.516 1.00 87.81 93 VAL A C 1
ATOM 720 O O . VAL A 1 93 ? -3.154 0.379 -9.240 1.00 87.81 93 VAL A O 1
ATOM 723 N N . PRO A 1 94 ? -3.342 -1.849 -9.034 1.00 86.81 94 PRO A N 1
ATOM 724 C CA . PRO A 1 94 ? -3.165 -2.077 -10.467 1.00 86.81 94 PRO A CA 1
ATOM 725 C C . PRO A 1 94 ? -4.292 -1.453 -11.294 1.00 86.81 94 PRO A C 1
ATOM 727 O O . PRO A 1 94 ? -4.019 -0.918 -12.366 1.00 86.81 94 PRO A O 1
ATOM 730 N N . ALA A 1 95 ? -5.537 -1.468 -10.801 1.00 88.00 95 ALA A N 1
ATOM 731 C CA . ALA A 1 95 ? -6.651 -0.813 -11.482 1.00 88.00 95 ALA A CA 1
ATOM 732 C C . ALA A 1 95 ? -6.441 0.705 -11.604 1.00 88.00 95 ALA A C 1
ATOM 734 O O . ALA A 1 95 ? -6.688 1.266 -12.668 1.00 88.00 95 ALA A O 1
ATOM 735 N N . LEU A 1 96 ? -5.940 1.361 -10.552 1.00 88.88 96 LEU A N 1
ATOM 736 C CA . LEU A 1 96 ? -5.644 2.793 -10.550 1.00 88.88 96 LEU A CA 1
ATOM 737 C C . LEU A 1 96 ? -4.520 3.127 -11.537 1.00 88.88 96 LEU A C 1
ATOM 739 O O . LEU A 1 96 ? -4.664 4.039 -12.348 1.00 88.88 96 LEU A O 1
ATOM 743 N N . LEU A 1 97 ? -3.431 2.355 -11.518 1.00 87.31 97 LEU A N 1
ATOM 744 C CA . LEU A 1 97 ? -2.312 2.529 -12.449 1.00 87.31 97 LEU A CA 1
ATOM 745 C C . LEU A 1 97 ? -2.744 2.325 -13.909 1.00 87.31 97 LEU A C 1
ATOM 747 O O . LEU A 1 97 ? -2.367 3.110 -14.779 1.00 87.31 97 LEU A O 1
ATOM 751 N N . ALA A 1 98 ? -3.578 1.315 -14.172 1.00 86.00 98 ALA A N 1
ATOM 752 C CA . ALA A 1 98 ? -4.137 1.061 -15.497 1.00 86.00 98 ALA A CA 1
ATOM 753 C C . ALA A 1 98 ? -5.096 2.175 -15.945 1.00 86.00 98 ALA A C 1
ATOM 755 O O . ALA A 1 98 ? -5.059 2.591 -17.103 1.00 86.00 98 ALA A O 1
ATOM 756 N N . PHE A 1 99 ? -5.928 2.689 -15.033 1.00 87.06 99 PHE A N 1
ATOM 757 C CA . PHE A 1 99 ? -6.870 3.773 -15.312 1.00 87.06 99 PHE A CA 1
ATOM 758 C C . PHE A 1 99 ? -6.154 5.062 -15.723 1.00 87.06 99 PHE A C 1
ATOM 760 O O . PHE A 1 99 ? -6.542 5.698 -16.701 1.00 87.06 99 PHE A O 1
ATOM 767 N N . PHE A 1 100 ? -5.067 5.409 -15.030 1.00 85.19 100 PHE A N 1
ATOM 768 C CA . PHE A 1 100 ? -4.244 6.570 -15.369 1.00 85.19 100 PHE A CA 1
ATOM 769 C C . PHE A 1 100 ? -3.287 6.336 -16.541 1.00 85.19 100 PHE A C 1
ATOM 771 O O . PHE A 1 100 ? -2.530 7.244 -16.873 1.00 85.19 100 PHE A O 1
ATOM 778 N N . ARG A 1 101 ? -3.327 5.153 -17.179 1.00 78.56 101 ARG A N 1
ATOM 779 C CA . ARG A 1 101 ? -2.396 4.747 -18.243 1.00 78.56 101 ARG A CA 1
ATOM 780 C C . ARG A 1 101 ? -0.956 5.074 -17.869 1.00 78.56 101 ARG A C 1
ATOM 782 O O . ARG A 1 101 ? -0.228 5.684 -18.642 1.00 78.56 101 ARG A O 1
ATOM 789 N N . ALA A 1 102 ? -0.572 4.723 -16.646 1.00 74.56 102 ALA A N 1
ATOM 790 C CA . ALA A 1 102 ? 0.792 4.932 -16.218 1.00 74.56 102 ALA A CA 1
ATOM 791 C C . ALA A 1 102 ? 1.695 4.111 -17.159 1.00 74.56 102 ALA A C 1
ATOM 793 O O . ALA A 1 102 ? 1.607 2.884 -17.159 1.00 74.56 102 ALA A O 1
ATOM 794 N N . ASP A 1 103 ? 2.529 4.772 -17.970 1.00 73.12 103 ASP A N 1
ATOM 795 C CA . ASP A 1 103 ? 3.463 4.150 -18.933 1.00 73.12 103 ASP A CA 1
ATOM 796 C C . ASP A 1 103 ? 4.633 3.423 -18.230 1.00 73.12 103 ASP A C 1
ATOM 798 O O . ASP A 1 103 ? 5.765 3.371 -18.704 1.00 73.12 103 ASP A O 1
ATOM 802 N N . VAL A 1 104 ? 4.373 2.872 -17.046 1.00 77.88 104 VAL A N 1
ATOM 803 C CA . VAL A 1 104 ? 5.327 2.180 -16.191 1.00 77.88 104 VAL A CA 1
ATOM 804 C C . VAL A 1 104 ? 4.921 0.724 -16.056 1.00 77.88 104 VAL A C 1
ATOM 806 O O . VAL A 1 104 ? 3.831 0.380 -15.596 1.00 77.88 104 VAL A O 1
ATOM 809 N N . ASN A 1 105 ? 5.833 -0.162 -16.444 1.00 80.50 105 ASN A N 1
ATOM 810 C CA . ASN A 1 105 ? 5.609 -1.596 -16.382 1.00 80.50 105 ASN A CA 1
ATOM 811 C C . ASN A 1 105 ? 5.905 -2.123 -14.969 1.00 80.50 105 ASN A C 1
ATOM 813 O O . ASN A 1 105 ? 7.014 -2.563 -14.669 1.00 80.50 105 ASN A O 1
ATOM 817 N N . VAL A 1 106 ? 4.909 -2.070 -14.083 1.00 81.19 106 VAL A N 1
ATOM 818 C CA . VAL A 1 106 ? 5.013 -2.679 -12.749 1.00 81.19 106 VAL A CA 1
ATOM 819 C C . VAL A 1 106 ? 4.978 -4.211 -12.885 1.00 81.19 106 VAL A C 1
ATOM 821 O O . VAL A 1 106 ? 4.020 -4.750 -13.451 1.00 81.19 106 VAL A O 1
ATOM 824 N N . PRO A 1 107 ? 5.970 -4.952 -12.348 1.00 84.62 107 PRO A N 1
ATOM 825 C CA . PRO A 1 107 ? 5.968 -6.409 -12.416 1.00 84.62 107 PRO A CA 1
ATOM 826 C C . PRO A 1 107 ? 4.706 -7.007 -11.775 1.00 84.62 107 PRO A C 1
ATOM 828 O O . PRO A 1 107 ? 4.410 -6.768 -10.607 1.00 84.62 107 PRO A O 1
ATOM 831 N N . ARG A 1 108 ? 3.963 -7.833 -12.525 1.00 85.38 108 ARG A N 1
ATOM 832 C CA . ARG A 1 108 ? 2.629 -8.322 -12.108 1.00 85.38 108 ARG A CA 1
ATOM 833 C C . ARG A 1 108 ? 2.623 -9.098 -10.788 1.00 85.38 108 ARG A C 1
ATOM 835 O O . ARG A 1 108 ? 1.675 -9.019 -10.019 1.00 85.38 108 ARG A O 1
ATOM 842 N N . SER A 1 109 ? 3.692 -9.836 -10.519 1.00 86.75 109 SER A N 1
ATOM 843 C CA . SER A 1 109 ? 3.903 -10.568 -9.266 1.00 86.75 109 SER A CA 1
ATOM 844 C C . SER A 1 109 ? 3.960 -9.654 -8.040 1.00 86.75 109 SER A C 1
ATOM 846 O O . SER A 1 109 ? 3.584 -10.085 -6.957 1.00 86.75 109 SER A O 1
ATOM 848 N N . THR A 1 110 ? 4.379 -8.394 -8.186 1.00 85.00 110 THR A N 1
ATOM 849 C CA . THR A 1 110 ? 4.437 -7.435 -7.075 1.00 85.00 110 THR A CA 1
ATOM 850 C C . THR A 1 110 ? 3.040 -7.126 -6.528 1.00 85.00 110 THR A C 1
ATOM 852 O O . THR A 1 110 ? 2.887 -6.993 -5.317 1.00 85.00 110 THR A O 1
ATOM 855 N N . PHE A 1 111 ? 2.006 -7.115 -7.383 1.00 85.00 111 PHE A N 1
ATOM 856 C CA . PHE A 1 111 ? 0.606 -6.943 -6.957 1.00 85.00 111 PHE A CA 1
ATOM 857 C C . PHE A 1 111 ? 0.113 -8.070 -6.048 1.00 85.00 111 PHE A C 1
ATOM 859 O O . PHE A 1 111 ? -0.797 -7.859 -5.253 1.00 85.00 111 PHE A O 1
ATOM 866 N N . ILE A 1 112 ? 0.715 -9.256 -6.163 1.00 87.56 112 ILE A N 1
ATOM 867 C CA . ILE A 1 112 ? 0.441 -10.386 -5.279 1.00 87.56 112 ILE A CA 1
ATOM 868 C C . ILE A 1 112 ? 1.338 -10.293 -4.047 1.00 87.56 112 ILE A C 1
ATOM 870 O O . ILE A 1 112 ? 0.852 -10.437 -2.942 1.00 87.56 112 ILE A O 1
ATOM 874 N N . LEU A 1 113 ? 2.630 -10.002 -4.193 1.00 87.06 113 LEU A N 1
ATOM 875 C CA . LEU A 1 113 ? 3.555 -9.976 -3.055 1.00 87.06 113 LEU A CA 1
ATOM 876 C C . LEU A 1 113 ? 3.214 -8.893 -2.019 1.00 87.06 113 LEU A C 1
ATOM 878 O O . LEU A 1 113 ? 3.227 -9.176 -0.826 1.00 87.06 113 LEU A O 1
ATOM 882 N N . ALA A 1 114 ? 2.870 -7.678 -2.451 1.00 84.69 114 ALA A N 1
ATOM 883 C CA . ALA A 1 114 ? 2.595 -6.559 -1.548 1.00 84.69 114 ALA A CA 1
ATOM 884 C C . ALA A 1 114 ? 1.478 -6.828 -0.511 1.00 84.69 114 ALA A C 1
ATOM 886 O O . ALA A 1 114 ? 1.7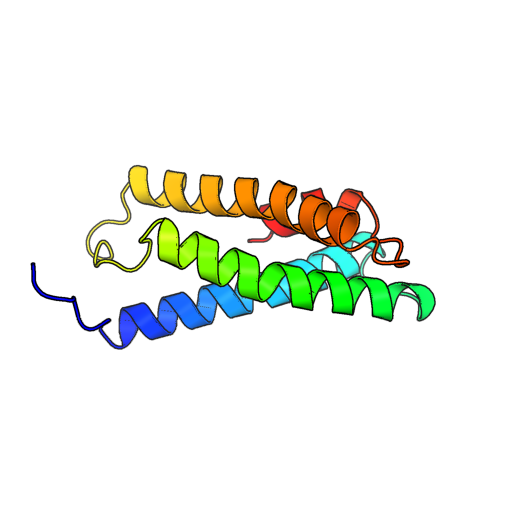30 -6.602 0.670 1.00 84.69 114 ALA A O 1
ATOM 887 N N . PRO A 1 115 ? 0.280 -7.336 -0.872 1.00 83.69 115 PRO A N 1
ATOM 888 C CA . PRO A 1 115 ? -0.774 -7.645 0.102 1.00 83.69 115 PRO A CA 1
ATOM 889 C C . PRO A 1 115 ? -0.476 -8.853 1.000 1.00 83.69 115 PRO A C 1
ATOM 891 O O . PRO A 1 115 ? -1.122 -8.984 2.030 1.00 83.69 115 PRO A O 1
ATOM 894 N N . PHE A 1 116 ? 0.450 -9.744 0.623 1.00 86.25 116 PHE A N 1
ATOM 895 C CA . PHE A 1 116 ? 0.892 -10.846 1.492 1.00 86.25 116 PHE A CA 1
ATOM 896 C C . PHE A 1 116 ? 1.917 -10.396 2.541 1.00 86.25 116 PHE A C 1
ATOM 898 O O . PHE A 1 116 ? 2.093 -11.080 3.546 1.00 86.25 116 PHE A O 1
ATOM 905 N N . LEU A 1 117 ? 2.615 -9.286 2.288 1.00 84.19 117 LEU A N 1
ATOM 906 C CA . LEU A 1 117 ? 3.594 -8.702 3.207 1.00 84.19 117 LEU A CA 1
ATOM 907 C C . LEU A 1 117 ? 2.963 -7.731 4.215 1.00 84.19 117 LEU A C 1
ATOM 909 O O . LEU A 1 117 ? 3.594 -7.439 5.229 1.00 84.19 117 LEU A O 1
ATOM 913 N N . LEU A 1 118 ? 1.761 -7.234 3.905 1.00 80.69 118 LEU A N 1
ATOM 914 C CA . LEU A 1 118 ? 0.998 -6.270 4.694 1.00 80.69 118 LEU A CA 1
ATOM 915 C C . LEU A 1 118 ? 0.171 -6.956 5.789 1.00 80.69 118 LEU A C 1
ATOM 917 O O . LEU A 1 118 ? 0.240 -6.483 6.944 1.00 80.69 118 LEU A O 1
#

pLDDT: mean 81.97, std 11.45, range [38.56, 92.94]

Radius of gyration: 15.5 Å; chains: 1; bounding box: 42×25×43 Å

Secondary structure (DSSP, 8-state):
----PPPHHHHHHHHHHHHHHHHHHHHHHHHHTTTSPPPGGGHHHHHHHHHHHHHHHHHHHHHTTTTSS-TTS--HHHHHHHHHHHHHHHHHHHHHHHHTT------TTHHHHHHHH-

Sequence (118 aa):
MNPLKPGYRAALAFAHDVLASAVCWVLAFWLRFNLELPPDEFLPALAAAVTAAVPLHALIFWSLGLYRGSWRYASLPDLKRIAFACLIGALAVPALLAFFRADVNVPRSTFILAPFLL

Foldseek 3Di:
DDPDDQDPVLVVVLVVVLVLLLVLLVVLQCVVVVNDDDPPLCPLVSVLLSVQLSVLLSVLCVVLVLSVDCVVDCDPSSVVSLLVSLVCSLPVSVVVCVVVVPVRDHPNSSSVRSSVSD